Protein AF-A0A355FA44-F1 (afdb_monomer_lite)

Radius of gyration: 18.28 Å; chains: 1; bounding box: 39×39×42 Å

Secondary structure (DSSP, 8-state):
-TTTTT--HHHHHHHHHHHHHHHS----HHHHHH-SSHHHHHHHHHHHS--S-SHHHHHHHHHHHHTS-HHHHHHHHHHS-------

pLDDT: mean 79.2, std 12.3, range [37.88, 92.44]

Sequence (87 aa):
NFFDLGGHSLLATQLMVRVRDHFAVEITLPAIFEAADLAALAAEIRDLRPEVDDPDDLEQLMAELDGFSADQLDELLAELPHDEDTP

Structure (mmCIF, N/CA/C/O backbone):
data_AF-A0A355FA44-F1
#
_entry.id   AF-A0A355FA44-F1
#
loop_
_atom_site.group_PDB
_atom_site.id
_atom_site.type_symbol
_atom_site.label_atom_id
_atom_site.label_alt_id
_atom_site.label_comp_id
_atom_site.label_asym_id
_atom_site.label_entity_id
_atom_site.label_seq_id
_atom_site.pdbx_PDB_ins_code
_atom_site.Cartn_x
_atom_site.Cartn_y
_atom_site.Cartn_z
_atom_site.occupancy
_atom_site.B_iso_or_equiv
_atom_site.auth_seq_id
_atom_site.auth_comp_id
_atom_site.auth_asym_id
_atom_site.auth_atom_id
_atom_site.pdbx_PDB_model_num
ATOM 1 N N . ASN A 1 1 ? 5.686 -1.184 -18.138 1.00 61.69 1 ASN A N 1
ATOM 2 C CA . ASN A 1 1 ? 6.351 -1.099 -16.822 1.00 61.69 1 ASN A CA 1
ATOM 3 C C . ASN A 1 1 ? 6.059 0.282 -16.217 1.00 61.69 1 ASN A C 1
ATOM 5 O O . ASN A 1 1 ? 5.856 1.213 -16.989 1.00 61.69 1 ASN A O 1
ATOM 9 N N . PHE A 1 2 ? 5.976 0.442 -14.890 1.00 62.94 2 PHE A N 1
ATOM 10 C CA . PHE A 1 2 ? 5.678 1.721 -14.205 1.00 62.94 2 PHE A CA 1
ATOM 11 C C . PHE A 1 2 ? 6.573 2.880 -14.697 1.00 62.94 2 PHE A C 1
ATOM 13 O O . PHE A 1 2 ? 6.106 4.002 -14.893 1.00 62.94 2 PHE A O 1
ATOM 20 N N . PHE A 1 3 ? 7.836 2.583 -15.015 1.00 62.12 3 PHE A N 1
ATOM 21 C CA . PHE A 1 3 ? 8.789 3.540 -15.587 1.00 62.12 3 PHE A CA 1
ATOM 22 C C . PHE A 1 3 ? 8.521 3.896 -17.053 1.00 62.12 3 PHE A C 1
ATOM 24 O O . PHE A 1 3 ? 8.699 5.050 -17.439 1.00 62.12 3 PHE A O 1
ATOM 31 N N . ASP A 1 4 ? 8.030 2.947 -17.856 1.00 60.06 4 ASP A N 1
ATOM 32 C CA . ASP A 1 4 ? 7.731 3.172 -19.281 1.00 60.06 4 ASP A CA 1
ATOM 33 C C . ASP A 1 4 ? 6.586 4.178 -19.476 1.00 60.06 4 ASP A C 1
ATOM 35 O O . ASP A 1 4 ? 6.452 4.776 -20.542 1.00 60.06 4 ASP A O 1
ATOM 39 N N . LEU A 1 5 ? 5.764 4.376 -18.440 1.00 62.62 5 LEU A N 1
ATOM 40 C CA . LEU A 1 5 ? 4.663 5.341 -18.405 1.00 62.62 5 LEU A CA 1
ATOM 41 C C . LEU A 1 5 ? 5.054 6.681 -17.752 1.00 62.62 5 LEU A C 1
ATOM 43 O O . LEU A 1 5 ? 4.196 7.542 -17.566 1.00 62.62 5 LEU A O 1
ATOM 47 N N . GLY A 1 6 ? 6.331 6.879 -17.398 1.00 63.88 6 GLY A N 1
ATOM 48 C CA . GLY A 1 6 ? 6.808 8.096 -16.733 1.00 63.88 6 GLY A CA 1
ATOM 49 C C . GLY A 1 6 ? 6.678 8.078 -15.205 1.00 63.88 6 GLY A C 1
ATOM 50 O O . GLY A 1 6 ? 6.595 9.141 -14.586 1.00 63.88 6 GLY A O 1
ATOM 51 N N . GLY A 1 7 ? 6.662 6.896 -14.583 1.00 63.81 7 GLY A N 1
ATOM 52 C CA . GLY A 1 7 ? 6.671 6.717 -13.131 1.00 63.81 7 GLY A CA 1
ATOM 53 C C . GLY A 1 7 ? 7.987 7.169 -12.498 1.00 63.81 7 GLY A C 1
ATOM 54 O O . GLY A 1 7 ? 8.942 6.407 -12.407 1.00 63.81 7 GLY A O 1
ATOM 55 N N . HIS A 1 8 ? 8.048 8.423 -12.056 1.00 69.88 8 HIS A N 1
ATOM 56 C CA . HIS A 1 8 ? 9.167 8.952 -11.271 1.00 69.88 8 HIS A CA 1
ATOM 57 C C . HIS A 1 8 ? 8.878 8.806 -9.771 1.00 69.88 8 HIS A C 1
ATOM 59 O O . HIS A 1 8 ? 7.726 8.615 -9.379 1.00 69.88 8 HIS A O 1
ATOM 65 N N . SER A 1 9 ? 9.898 8.957 -8.919 1.00 68.19 9 SER A N 1
ATOM 66 C CA . SER A 1 9 ? 9.804 8.758 -7.462 1.00 68.19 9 SER A CA 1
ATOM 67 C C . SER A 1 9 ? 8.622 9.481 -6.805 1.00 68.19 9 SER A C 1
ATOM 69 O O . SER A 1 9 ? 8.028 8.951 -5.877 1.00 68.19 9 SER A O 1
ATOM 71 N N . LEU A 1 10 ? 8.215 10.645 -7.327 1.00 80.75 10 LEU A N 1
ATOM 72 C CA . LEU A 1 10 ? 7.052 11.383 -6.831 1.00 80.75 10 LEU A CA 1
ATOM 73 C C . LEU A 1 10 ? 5.717 10.656 -7.078 1.00 80.75 10 LEU A C 1
ATOM 75 O O . LEU A 1 10 ? 4.837 10.697 -6.223 1.00 80.75 10 LEU A O 1
ATOM 79 N N . LEU A 1 11 ? 5.553 9.986 -8.222 1.00 83.56 11 LEU A N 1
ATOM 80 C CA . LEU A 1 11 ? 4.366 9.174 -8.506 1.00 83.56 11 LEU A CA 1
ATOM 81 C C . LEU A 1 11 ? 4.338 7.917 -7.640 1.00 83.56 11 LEU A C 1
ATOM 83 O O . LEU A 1 11 ? 3.268 7.542 -7.173 1.00 83.56 11 LEU A O 1
ATOM 87 N N . ALA A 1 12 ? 5.498 7.311 -7.375 1.00 84.62 12 ALA A N 1
ATOM 88 C CA . ALA A 1 12 ? 5.595 6.194 -6.438 1.00 84.62 12 ALA A CA 1
ATOM 89 C C . ALA A 1 12 ? 5.218 6.635 -5.014 1.00 84.62 12 ALA A C 1
ATOM 91 O O . ALA A 1 12 ? 4.430 5.966 -4.358 1.00 84.62 12 ALA A O 1
ATOM 92 N N . THR A 1 13 ? 5.677 7.809 -4.564 1.00 87.31 13 THR A N 1
ATOM 93 C CA . THR A 1 13 ? 5.241 8.390 -3.283 1.00 87.31 13 THR A CA 1
ATOM 94 C C . THR A 1 13 ? 3.738 8.647 -3.239 1.00 87.31 13 THR A C 1
ATOM 96 O O . THR A 1 13 ? 3.088 8.268 -2.272 1.00 87.31 13 THR A O 1
ATOM 99 N N . GLN A 1 14 ? 3.160 9.244 -4.283 1.00 89.00 14 GLN A N 1
ATOM 100 C CA . GLN A 1 14 ? 1.709 9.462 -4.344 1.00 89.00 14 GLN A CA 1
ATOM 101 C C . GLN A 1 14 ? 0.917 8.150 -4.356 1.00 89.00 14 GLN A C 1
ATOM 103 O O . GLN A 1 14 ? -0.167 8.085 -3.783 1.00 89.00 14 GLN A O 1
ATOM 108 N N . LEU A 1 15 ? 1.438 7.118 -5.020 1.00 89.31 15 LEU A N 1
ATOM 109 C CA . LEU A 1 15 ? 0.854 5.783 -5.014 1.00 89.31 15 LEU A CA 1
ATOM 110 C C . LEU A 1 15 ? 0.882 5.184 -3.605 1.00 89.31 15 LEU A C 1
ATOM 112 O O . LEU A 1 15 ? -0.159 4.725 -3.154 1.00 89.31 15 LEU A O 1
ATOM 116 N N . MET A 1 16 ? 2.018 5.253 -2.901 1.00 90.75 16 MET A N 1
ATOM 117 C CA . MET A 1 16 ? 2.135 4.772 -1.516 1.00 90.75 16 MET A CA 1
ATOM 118 C C . MET A 1 16 ? 1.094 5.429 -0.602 1.00 90.75 16 MET A C 1
ATOM 120 O O . MET A 1 16 ? 0.387 4.723 0.109 1.00 90.75 16 MET A O 1
ATOM 124 N N . VAL A 1 17 ? 0.932 6.757 -0.686 1.00 92.44 17 VAL A N 1
ATOM 125 C CA . VAL A 1 17 ? -0.087 7.478 0.100 1.00 92.44 17 VAL A CA 1
ATOM 126 C C . VAL A 1 17 ? -1.495 6.983 -0.236 1.00 92.44 17 VAL A C 1
ATOM 128 O O . VAL A 1 17 ? -2.244 6.627 0.664 1.00 92.44 17 VAL A O 1
ATOM 131 N N . ARG A 1 18 ? -1.851 6.882 -1.524 1.00 91.88 18 ARG A N 1
ATOM 132 C CA . ARG A 1 18 ? -3.190 6.412 -1.923 1.00 91.88 18 ARG A CA 1
ATOM 133 C C . ARG A 1 18 ? -3.464 4.969 -1.510 1.00 91.88 18 ARG A C 1
ATOM 135 O O . ARG A 1 18 ? -4.585 4.666 -1.124 1.00 91.88 18 ARG A O 1
ATOM 142 N N . VAL A 1 19 ? -2.468 4.090 -1.611 1.00 91.88 19 VAL A N 1
ATOM 143 C CA . VAL A 1 19 ? -2.603 2.682 -1.213 1.00 91.88 19 VAL A CA 1
ATOM 144 C C . VAL A 1 19 ? -2.866 2.582 0.283 1.00 91.88 19 VAL A C 1
ATOM 146 O O . VAL A 1 19 ? -3.808 1.906 0.686 1.00 91.88 19 VAL A O 1
ATOM 149 N N . ARG A 1 20 ? -2.105 3.322 1.090 1.00 89.81 20 ARG A N 1
ATOM 150 C CA . ARG A 1 20 ? -2.327 3.396 2.531 1.00 89.81 20 ARG A CA 1
ATOM 151 C C . ARG A 1 20 ? -3.716 3.923 2.865 1.00 89.81 20 ARG A C 1
ATOM 153 O O . ARG A 1 20 ? -4.423 3.296 3.641 1.00 89.81 20 ARG A O 1
ATOM 160 N N . ASP A 1 21 ? -4.125 5.029 2.253 1.00 90.75 21 ASP A N 1
ATOM 161 C CA . ASP A 1 21 ? -5.397 5.673 2.587 1.00 90.75 21 ASP A CA 1
ATOM 162 C C . ASP A 1 21 ? -6.619 4.843 2.133 1.00 90.75 21 ASP A C 1
ATOM 164 O O . ASP A 1 21 ? -7.678 4.939 2.739 1.00 90.75 21 ASP A O 1
ATOM 168 N N . HIS A 1 22 ? -6.512 4.041 1.063 1.00 90.31 22 HIS A N 1
ATOM 169 C CA . HIS A 1 22 ? -7.645 3.255 0.534 1.00 90.31 22 HIS A CA 1
ATOM 170 C C . HIS A 1 22 ? -7.697 1.816 1.042 1.00 90.31 22 HIS A C 1
ATOM 172 O O . HIS A 1 22 ? -8.778 1.239 1.125 1.00 90.31 22 HIS A O 1
ATOM 178 N N . PHE A 1 23 ? -6.542 1.218 1.325 1.00 88.25 23 PHE A N 1
ATOM 179 C CA . PHE A 1 23 ? -6.445 -0.196 1.682 1.00 88.25 23 PHE A CA 1
ATOM 180 C C . PHE A 1 23 ? -5.933 -0.414 3.105 1.00 88.25 23 PHE A C 1
ATOM 182 O O . PHE A 1 23 ? -5.821 -1.562 3.517 1.00 88.25 23 PHE A O 1
ATOM 189 N N . ALA A 1 24 ? -5.625 0.658 3.846 1.00 87.38 24 ALA A N 1
ATOM 190 C CA . ALA A 1 24 ? -5.060 0.608 5.196 1.00 87.38 24 ALA A CA 1
ATOM 191 C C . ALA A 1 24 ? -3.765 -0.224 5.296 1.00 87.38 24 ALA A C 1
ATOM 193 O O . ALA A 1 24 ? -3.438 -0.759 6.353 1.00 87.38 24 ALA A O 1
ATOM 194 N N . VAL A 1 25 ? -3.009 -0.323 4.194 1.00 89.38 25 VAL A N 1
ATOM 195 C CA . VAL A 1 25 ? -1.754 -1.083 4.111 1.00 89.38 25 VAL A CA 1
ATOM 196 C C . VAL A 1 25 ? -0.572 -0.195 3.742 1.00 89.38 25 VAL A C 1
ATOM 198 O O . VAL A 1 25 ? -0.654 0.675 2.876 1.00 89.38 25 VAL A O 1
ATOM 201 N N . GLU A 1 26 ? 0.566 -0.444 4.380 1.00 89.00 26 GLU A N 1
ATOM 202 C CA . GLU A 1 26 ? 1.825 0.245 4.099 1.00 89.00 26 GLU A CA 1
ATOM 203 C C . GLU A 1 26 ? 2.640 -0.567 3.086 1.00 89.00 26 GLU A C 1
ATOM 205 O O . GLU A 1 26 ? 3.207 -1.610 3.414 1.00 89.00 26 GLU A O 1
ATOM 210 N N . ILE A 1 27 ? 2.713 -0.085 1.843 1.00 90.50 27 ILE A N 1
ATOM 211 C CA . ILE A 1 27 ? 3.551 -0.684 0.800 1.00 90.50 27 ILE A CA 1
ATOM 212 C C . ILE A 1 27 ? 4.905 0.023 0.713 1.00 90.50 27 ILE A C 1
ATOM 214 O O . ILE A 1 27 ? 4.999 1.250 0.742 1.00 90.50 27 ILE A O 1
ATOM 218 N N . THR A 1 28 ? 5.977 -0.756 0.574 1.00 90.00 28 THR A N 1
ATOM 219 C CA . THR A 1 28 ? 7.335 -0.212 0.489 1.00 90.00 28 THR A CA 1
ATOM 220 C C . THR A 1 28 ? 7.716 0.166 -0.943 1.00 90.00 28 THR A C 1
ATOM 222 O O . THR A 1 28 ? 7.260 -0.429 -1.920 1.00 90.00 28 THR A O 1
ATOM 225 N N . LEU A 1 29 ? 8.614 1.145 -1.082 1.00 87.12 29 LEU A N 1
ATOM 226 C CA . LEU A 1 29 ? 9.117 1.567 -2.390 1.00 87.12 29 LEU A CA 1
ATOM 227 C C . LEU A 1 29 ? 9.815 0.432 -3.181 1.00 87.12 29 LEU A C 1
ATOM 229 O O . LEU A 1 29 ? 9.579 0.351 -4.386 1.00 87.12 29 LEU A O 1
ATOM 233 N N . PRO A 1 30 ? 10.629 -0.456 -2.565 1.00 88.75 30 PRO A N 1
ATOM 234 C CA . PRO A 1 30 ? 11.157 -1.635 -3.252 1.00 88.75 30 PRO A CA 1
ATOM 235 C C . PRO A 1 30 ? 10.066 -2.543 -3.832 1.00 88.75 30 PRO A C 1
ATOM 237 O O . PRO A 1 30 ? 10.165 -2.897 -5.001 1.00 88.75 30 PRO A O 1
ATOM 240 N N . ALA A 1 31 ? 8.992 -2.825 -3.085 1.00 88.50 31 ALA A N 1
ATOM 241 C CA . ALA A 1 31 ? 7.897 -3.683 -3.554 1.00 88.50 31 ALA A CA 1
ATOM 242 C C . ALA A 1 31 ? 7.210 -3.123 -4.815 1.00 88.50 31 ALA A C 1
ATOM 244 O O . ALA A 1 31 ? 6.906 -3.858 -5.753 1.00 88.50 31 ALA A O 1
ATOM 245 N N . ILE A 1 32 ? 7.050 -1.796 -4.897 1.00 86.94 32 ILE A N 1
ATOM 246 C CA . ILE A 1 32 ? 6.514 -1.126 -6.097 1.00 86.94 32 ILE A CA 1
ATOM 247 C C . ILE A 1 32 ? 7.426 -1.336 -7.314 1.00 86.94 32 ILE A C 1
ATOM 249 O O . ILE A 1 32 ? 6.936 -1.459 -8.435 1.00 86.94 32 ILE A O 1
ATOM 253 N N . PHE A 1 33 ? 8.745 -1.348 -7.113 1.00 83.75 33 PHE A N 1
ATOM 254 C CA . PHE A 1 33 ? 9.712 -1.530 -8.196 1.00 83.75 33 PHE A CA 1
ATOM 255 C C . PHE A 1 33 ? 9.943 -2.994 -8.578 1.00 83.75 33 PHE A C 1
ATOM 257 O O . PHE A 1 33 ? 10.331 -3.261 -9.716 1.00 83.75 33 PHE A O 1
ATOM 264 N N . GLU A 1 34 ? 9.714 -3.925 -7.657 1.00 87.19 34 GLU A N 1
ATOM 265 C CA . GLU A 1 34 ? 9.790 -5.367 -7.907 1.00 87.19 34 GLU A CA 1
ATOM 266 C C . GLU A 1 34 ? 8.555 -5.884 -8.660 1.00 87.19 34 GLU A C 1
ATOM 268 O O . GLU A 1 34 ? 8.666 -6.814 -9.464 1.00 87.19 34 GLU A O 1
ATOM 273 N N . ALA A 1 35 ? 7.400 -5.233 -8.490 1.00 85.75 35 ALA A N 1
ATOM 274 C CA . ALA A 1 35 ? 6.200 -5.522 -9.261 1.00 85.75 35 ALA A CA 1
ATOM 275 C C . ALA A 1 35 ? 6.398 -5.214 -10.760 1.00 85.75 35 ALA A C 1
ATOM 277 O O . ALA A 1 35 ? 6.483 -4.062 -11.194 1.00 85.75 35 ALA A O 1
ATOM 278 N N . ALA A 1 36 ? 6.434 -6.265 -11.584 1.00 78.94 36 ALA A N 1
ATOM 279 C CA . ALA A 1 36 ? 6.655 -6.146 -13.028 1.00 78.94 36 ALA A CA 1
ATOM 280 C C . ALA A 1 36 ? 5.516 -5.407 -13.763 1.00 78.94 36 ALA A C 1
ATOM 282 O O . ALA A 1 36 ? 5.739 -4.755 -14.793 1.00 78.94 36 ALA A O 1
ATOM 283 N N . ASP A 1 37 ? 4.296 -5.505 -13.230 1.00 85.44 37 ASP A N 1
ATOM 284 C CA . ASP A 1 37 ? 3.084 -4.887 -13.751 1.00 85.44 37 ASP A CA 1
ATOM 285 C C . ASP A 1 37 ? 2.042 -4.634 -12.642 1.00 85.44 37 ASP A C 1
ATOM 287 O O . ASP A 1 37 ? 2.280 -4.859 -11.454 1.00 85.44 37 ASP A O 1
ATOM 291 N N . LEU A 1 38 ? 0.873 -4.128 -13.043 1.00 86.38 38 LEU A N 1
ATOM 292 C CA . LEU A 1 38 ? -0.207 -3.775 -12.124 1.00 86.38 38 LEU A CA 1
ATOM 293 C C . LEU A 1 38 ? -0.824 -4.997 -11.426 1.00 86.38 38 LEU A C 1
ATOM 295 O O . LEU A 1 38 ? -1.296 -4.865 -10.301 1.00 86.38 38 LEU A O 1
ATOM 299 N N . ALA A 1 39 ? -0.833 -6.167 -12.071 1.00 90.00 39 ALA A N 1
ATOM 300 C CA . ALA A 1 39 ? -1.387 -7.379 -11.475 1.00 90.00 39 ALA A CA 1
ATOM 301 C C . ALA A 1 39 ? -0.475 -7.892 -10.356 1.00 90.00 39 ALA A C 1
ATOM 303 O O . ALA A 1 39 ? -0.975 -8.247 -9.289 1.00 90.00 39 ALA A O 1
ATOM 304 N N . 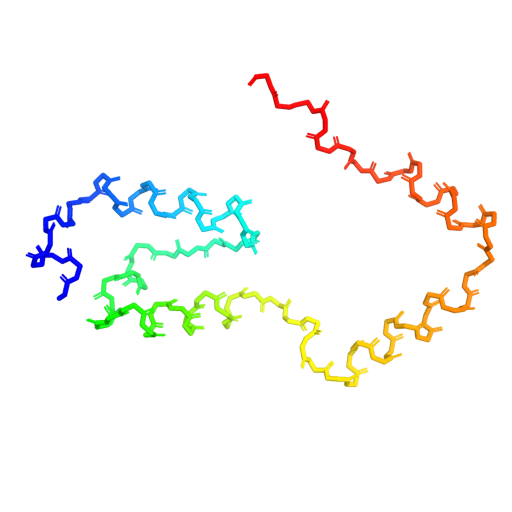ALA A 1 40 ? 0.844 -7.853 -10.570 1.00 89.81 40 ALA A N 1
ATOM 305 C CA . ALA A 1 40 ? 1.825 -8.154 -9.529 1.00 89.81 40 ALA A CA 1
ATOM 306 C C . ALA A 1 40 ? 1.699 -7.181 -8.344 1.00 89.81 40 ALA A C 1
ATOM 308 O O . ALA A 1 40 ? 1.590 -7.616 -7.204 1.00 89.81 40 ALA A O 1
ATOM 309 N N . LEU A 1 41 ? 1.600 -5.873 -8.609 1.00 89.69 41 LEU A N 1
ATOM 310 C CA . LEU A 1 41 ? 1.423 -4.870 -7.554 1.00 89.69 41 LEU A CA 1
ATOM 311 C C . LEU A 1 41 ? 0.126 -5.080 -6.751 1.00 89.69 41 LEU A C 1
ATOM 313 O O . LEU A 1 41 ? 0.111 -4.915 -5.536 1.00 89.69 41 LEU A O 1
ATOM 317 N N . ALA A 1 42 ? -0.972 -5.437 -7.421 1.00 90.56 42 ALA A N 1
ATOM 318 C CA . ALA A 1 42 ? -2.245 -5.700 -6.757 1.00 90.56 42 ALA A CA 1
ATOM 319 C C . ALA A 1 42 ? -2.209 -6.962 -5.880 1.00 90.56 42 ALA A C 1
ATOM 321 O O . ALA A 1 42 ? -2.923 -7.016 -4.881 1.00 90.56 42 ALA A O 1
ATOM 322 N N . ALA A 1 43 ? -1.409 -7.967 -6.249 1.00 90.12 43 ALA A N 1
ATOM 323 C CA . ALA A 1 43 ? -1.181 -9.143 -5.413 1.00 90.12 43 ALA A CA 1
ATOM 324 C C . ALA A 1 43 ? -0.3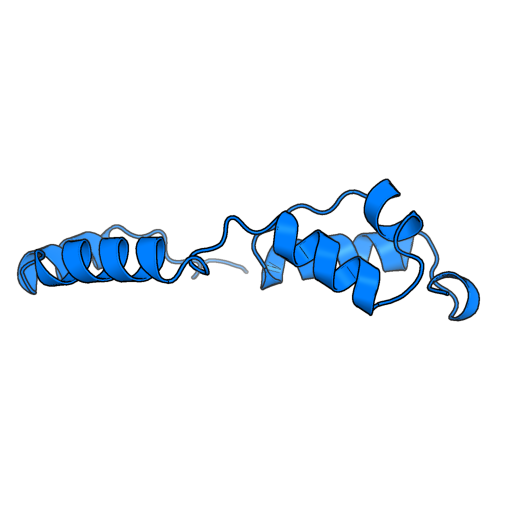97 -8.772 -4.146 1.00 90.12 43 ALA A C 1
ATOM 326 O O . ALA A 1 43 ? -0.857 -9.077 -3.056 1.00 90.12 43 ALA A O 1
ATOM 327 N N . GLU A 1 44 ? 0.686 -7.999 -4.272 1.00 90.81 44 GLU A N 1
ATOM 328 C CA . GLU A 1 44 ? 1.462 -7.512 -3.117 1.00 90.81 44 GLU A CA 1
ATOM 329 C C . GLU A 1 44 ? 0.596 -6.718 -2.124 1.00 90.81 44 GLU A C 1
ATOM 331 O O . GLU A 1 44 ? 0.656 -6.928 -0.917 1.00 90.81 44 GLU A O 1
ATOM 336 N N . ILE A 1 45 ? -0.264 -5.820 -2.622 1.00 91.12 45 ILE A N 1
ATOM 337 C CA . ILE A 1 45 ? -1.195 -5.056 -1.772 1.00 91.12 45 ILE A CA 1
ATOM 338 C C . ILE A 1 45 ? -2.189 -5.983 -1.060 1.00 91.12 45 ILE A C 1
ATOM 340 O O . ILE A 1 45 ? -2.569 -5.711 0.078 1.00 91.12 45 ILE A O 1
ATOM 344 N N . ARG A 1 46 ? -2.623 -7.061 -1.723 1.00 88.25 46 ARG A N 1
ATOM 345 C CA . ARG A 1 46 ? -3.536 -8.042 -1.135 1.00 88.25 46 ARG A CA 1
ATOM 346 C C . ARG A 1 46 ? -2.867 -8.802 -0.001 1.00 88.25 46 ARG A C 1
ATOM 348 O O . ARG A 1 46 ? -3.442 -8.850 1.072 1.00 88.25 46 ARG A O 1
ATOM 355 N N . ASP A 1 47 ? -1.656 -9.298 -0.222 1.00 87.38 47 ASP A N 1
ATOM 356 C CA . ASP A 1 47 ? -0.907 -10.077 0.769 1.00 87.38 47 ASP A CA 1
ATOM 357 C C . ASP A 1 47 ? -0.511 -9.229 1.992 1.00 87.38 47 ASP A C 1
ATOM 359 O O . ASP A 1 47 ? -0.374 -9.742 3.102 1.00 87.38 47 ASP A O 1
ATOM 363 N N . LEU A 1 48 ? -0.345 -7.913 1.803 1.00 86.62 48 LEU A N 1
ATOM 364 C CA . LEU A 1 48 ? -0.137 -6.956 2.894 1.00 86.62 48 LEU A CA 1
ATOM 365 C C . LEU A 1 48 ? -1.412 -6.650 3.683 1.00 86.62 48 LEU A C 1
ATOM 367 O O . LEU A 1 48 ? -1.314 -6.207 4.830 1.00 86.62 48 LEU A O 1
ATOM 371 N N . ARG A 1 49 ? -2.595 -6.840 3.087 1.00 77.50 49 ARG A N 1
ATOM 372 C CA . ARG A 1 49 ? -3.860 -6.698 3.803 1.00 77.50 49 ARG A CA 1
ATOM 373 C C . ARG A 1 49 ? -4.034 -7.967 4.637 1.00 77.50 49 ARG A C 1
ATOM 375 O O . ARG A 1 49 ? -4.134 -9.041 4.056 1.00 77.50 49 ARG A O 1
ATOM 382 N N . PRO A 1 50 ? -4.083 -7.893 5.975 1.00 60.47 50 PRO A N 1
ATOM 383 C CA . PRO A 1 50 ? -4.591 -9.017 6.743 1.00 60.47 50 PRO A CA 1
ATOM 384 C C . PRO A 1 50 ? -6.043 -9.222 6.308 1.00 60.47 50 PRO A C 1
ATOM 386 O O . PRO A 1 50 ? -6.894 -8.348 6.478 1.00 60.47 50 PRO A O 1
ATOM 389 N N . GLU A 1 51 ? -6.280 -10.323 5.616 1.00 61.38 51 GLU A N 1
ATOM 390 C CA . GLU A 1 51 ? -7.546 -10.603 4.975 1.00 61.38 51 GLU A CA 1
ATOM 391 C C . GLU A 1 51 ? -8.540 -11.183 5.987 1.00 61.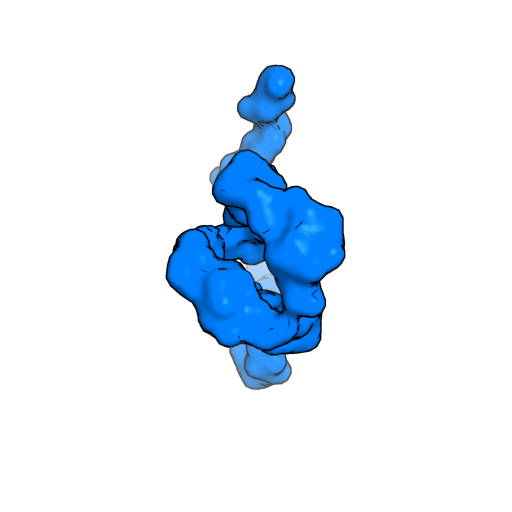38 51 GLU A C 1
ATOM 393 O O . GLU A 1 51 ? -8.276 -12.188 6.633 1.00 61.38 51 GLU A O 1
ATOM 398 N N . VAL A 1 52 ? -9.728 -10.579 6.032 1.00 55.41 52 VAL A N 1
ATOM 399 C CA . VAL A 1 52 ? -10.994 -11.252 6.366 1.00 55.41 52 VAL A CA 1
ATOM 400 C C . VAL A 1 52 ? -11.480 -12.020 5.112 1.00 55.41 52 VAL A C 1
ATOM 402 O O . VAL A 1 52 ? -12.659 -12.008 4.773 1.00 55.41 52 VAL A O 1
ATOM 405 N N . ASP A 1 53 ? -10.564 -12.611 4.337 1.00 57.94 53 ASP A N 1
ATOM 406 C CA . ASP A 1 53 ? -10.858 -13.321 3.076 1.00 57.94 53 ASP A CA 1
ATOM 407 C C . ASP A 1 53 ? -10.699 -14.837 3.204 1.00 57.94 53 ASP A C 1
ATOM 409 O O . ASP A 1 53 ? -11.032 -15.560 2.260 1.00 57.94 53 ASP A O 1
ATOM 413 N N . ASP A 1 54 ? -10.262 -15.339 4.364 1.00 62.38 54 ASP A N 1
ATOM 414 C CA . ASP A 1 54 ? -10.568 -16.720 4.704 1.00 62.38 54 ASP A CA 1
ATOM 415 C C . ASP A 1 54 ? -12.075 -16.787 5.017 1.00 62.38 54 ASP A C 1
ATOM 417 O O . ASP A 1 54 ? -12.543 -16.093 5.928 1.00 62.38 54 ASP A O 1
ATOM 421 N N . PRO A 1 55 ? -12.875 -17.555 4.253 1.00 62.19 55 PRO A N 1
ATOM 422 C CA . PRO A 1 55 ? -14.284 -17.734 4.571 1.00 62.19 55 PRO A CA 1
ATOM 423 C C . PRO A 1 55 ? -14.481 -18.243 6.002 1.00 62.19 55 PRO A C 1
ATOM 425 O O . PRO A 1 55 ? -15.483 -17.873 6.610 1.00 62.19 55 PRO A O 1
ATOM 428 N N . ASP A 1 56 ? -13.530 -19.007 6.550 1.00 74.62 56 ASP A N 1
ATOM 429 C CA . ASP A 1 56 ? -13.580 -19.482 7.931 1.00 74.62 56 ASP A CA 1
ATOM 430 C C . ASP A 1 56 ? -13.362 -18.324 8.931 1.00 74.62 56 ASP A C 1
ATOM 432 O O . ASP A 1 56 ? -14.068 -18.247 9.939 1.00 74.62 56 ASP A O 1
ATOM 436 N N . ASP A 1 57 ? -12.465 -17.371 8.635 1.00 77.06 57 ASP A N 1
ATOM 437 C CA . ASP A 1 57 ? -12.248 -16.178 9.473 1.00 77.06 57 ASP A CA 1
ATOM 438 C C . ASP A 1 57 ? -13.469 -15.251 9.446 1.00 77.06 57 ASP A C 1
ATOM 440 O O . ASP A 1 57 ? -13.891 -14.739 10.486 1.00 77.06 57 ASP A O 1
ATOM 444 N N . LEU A 1 58 ? -14.081 -15.057 8.272 1.00 80.31 58 LEU A N 1
ATOM 445 C CA . LEU A 1 58 ? -15.310 -14.273 8.144 1.00 80.31 58 LEU A CA 1
ATOM 446 C C . LEU A 1 58 ? -16.479 -14.950 8.868 1.00 80.31 58 LEU A C 1
ATOM 448 O O . LEU A 1 58 ? -17.249 -14.270 9.544 1.00 80.31 58 LEU A O 1
ATOM 452 N N . GLU A 1 59 ? -16.613 -16.272 8.760 1.00 82.06 59 GLU A N 1
ATOM 453 C CA . GLU A 1 59 ? -17.658 -17.035 9.449 1.00 82.06 59 GLU A CA 1
ATOM 454 C C . GLU A 1 59 ? -17.476 -16.966 10.975 1.00 82.06 59 GLU A C 1
ATOM 456 O O . GLU A 1 59 ? -18.452 -16.780 11.709 1.00 82.06 59 GLU A O 1
ATOM 461 N N . GLN A 1 60 ? -16.231 -16.999 11.460 1.00 81.31 60 GLN A N 1
ATOM 462 C CA . GLN A 1 60 ? -15.906 -16.795 12.871 1.00 81.31 60 GLN A CA 1
ATOM 463 C C . GLN A 1 60 ? -16.222 -15.366 13.342 1.00 81.31 60 GLN A C 1
ATOM 465 O O . GLN A 1 60 ? -16.816 -15.199 14.410 1.00 81.31 60 GLN A O 1
ATOM 470 N N . LEU A 1 61 ? -15.902 -14.350 12.535 1.00 82.12 61 LEU A N 1
ATOM 471 C CA . LEU A 1 61 ? -16.220 -12.948 12.822 1.00 82.12 61 LEU A CA 1
ATOM 472 C C . LEU A 1 61 ? -17.739 -12.703 12.841 1.00 82.12 61 LEU A C 1
ATOM 474 O O . LEU A 1 61 ? -18.255 -12.00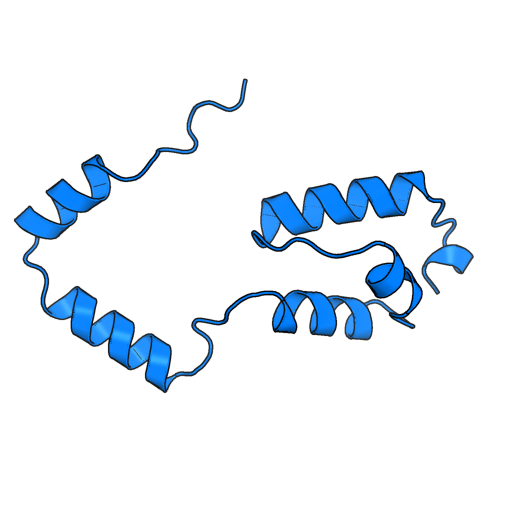4 13.711 1.00 82.12 61 LEU A O 1
ATOM 478 N N . MET A 1 62 ? -18.475 -13.307 11.902 1.00 81.56 62 MET A N 1
ATOM 479 C CA . MET A 1 62 ? -19.938 -13.235 11.840 1.00 81.56 62 MET A CA 1
ATOM 480 C C . MET A 1 62 ? -20.590 -13.919 13.045 1.00 81.56 62 MET A C 1
ATOM 482 O O . MET A 1 62 ? -21.514 -13.360 13.631 1.00 81.56 62 MET A O 1
ATOM 486 N N . ALA A 1 63 ? -20.087 -15.085 13.456 1.00 84.94 63 ALA A N 1
ATOM 487 C CA . ALA A 1 63 ? -20.567 -15.776 14.651 1.00 84.94 63 ALA A CA 1
ATOM 488 C C . ALA A 1 63 ? -20.297 -14.978 15.937 1.00 84.94 63 ALA A C 1
ATOM 490 O O . ALA A 1 63 ? -21.106 -15.010 16.867 1.00 84.94 63 ALA A O 1
ATOM 491 N N . GLU A 1 64 ? -19.174 -14.259 15.993 1.00 82.19 64 GLU A N 1
ATOM 492 C CA . GLU A 1 64 ? -18.865 -13.346 17.089 1.00 82.19 64 GLU A CA 1
ATOM 493 C C . GLU A 1 64 ? -19.856 -12.171 17.115 1.00 82.19 64 GLU A C 1
ATOM 495 O O . GLU A 1 64 ? -20.451 -11.926 18.163 1.00 82.19 64 GLU A O 1
ATOM 500 N N . LEU A 1 65 ? -20.129 -11.532 15.966 1.00 82.38 65 LEU A N 1
ATOM 501 C CA . LEU A 1 65 ? -21.108 -10.440 15.820 1.00 82.38 65 LEU A CA 1
ATOM 502 C C . LEU A 1 65 ? -22.549 -10.853 16.163 1.00 82.38 65 LEU A C 1
ATOM 504 O O . LEU A 1 65 ? -23.235 -10.109 16.862 1.00 82.38 65 LEU A O 1
ATOM 508 N N . ASP A 1 66 ? -22.998 -12.037 15.741 1.00 85.12 66 ASP A N 1
ATOM 509 C CA . ASP A 1 66 ? -24.326 -12.583 16.083 1.00 85.12 66 ASP A CA 1
ATOM 510 C C . ASP A 1 66 ? -24.497 -12.815 17.598 1.00 85.12 66 ASP A C 1
ATOM 512 O O . ASP A 1 66 ? -25.619 -12.880 18.112 1.00 85.12 66 ASP A O 1
ATOM 516 N N . GLY A 1 67 ? -23.384 -12.940 18.329 1.00 82.69 67 GLY A N 1
ATOM 517 C CA . GLY A 1 67 ? -23.353 -13.034 19.786 1.00 82.69 67 GLY A CA 1
ATOM 518 C C . GLY A 1 67 ? -23.520 -11.695 20.514 1.00 82.69 67 GLY A C 1
ATOM 519 O O . GLY A 1 67 ? -23.792 -11.706 21.720 1.00 82.69 67 GLY A O 1
ATOM 520 N N . PHE A 1 68 ? -23.390 -10.554 19.826 1.00 85.62 68 PHE A N 1
ATOM 521 C CA . PHE A 1 68 ? -23.623 -9.232 20.413 1.00 85.62 68 PHE A CA 1
ATOM 522 C C . PHE A 1 68 ? -25.117 -8.898 20.431 1.00 85.62 68 PHE A C 1
ATOM 524 O O . PHE A 1 68 ? -25.833 -9.038 19.441 1.00 85.62 68 PHE A O 1
ATOM 531 N N . SER A 1 69 ? -25.608 -8.398 21.565 1.00 85.69 69 SER A N 1
ATOM 532 C CA . SER A 1 69 ? -26.926 -7.755 21.593 1.00 85.69 69 SER A CA 1
ATOM 533 C C . SER A 1 69 ? -26.874 -6.380 20.913 1.00 85.69 69 SER A C 1
ATOM 535 O O . SER A 1 69 ? -25.830 -5.732 20.900 1.00 85.69 69 SER A O 1
ATOM 537 N N . ALA A 1 70 ? -28.009 -5.912 20.380 1.00 81.88 70 ALA A N 1
ATOM 538 C CA . ALA A 1 70 ? -28.104 -4.608 19.714 1.00 81.88 70 ALA A CA 1
ATOM 539 C C . ALA A 1 70 ? -27.599 -3.455 20.603 1.00 81.88 70 ALA A C 1
ATOM 541 O O . ALA A 1 70 ? -26.837 -2.617 20.138 1.00 81.88 70 ALA A O 1
ATOM 542 N N . ASP A 1 71 ? -27.934 -3.485 21.897 1.00 83.50 71 ASP A N 1
ATOM 543 C CA . ASP A 1 71 ? -27.510 -2.461 22.858 1.00 83.50 71 ASP A CA 1
ATOM 544 C C . ASP A 1 71 ? -25.978 -2.448 23.055 1.00 83.50 71 ASP A C 1
ATOM 546 O O . ASP A 1 71 ? -25.376 -1.390 23.210 1.00 83.50 71 ASP A O 1
ATOM 550 N N . GLN A 1 72 ? -25.324 -3.617 23.015 1.00 83.38 72 GLN A N 1
ATOM 551 C CA . GLN A 1 72 ? -23.862 -3.727 23.132 1.00 83.38 72 GLN A CA 1
ATOM 552 C C . GLN A 1 72 ? -23.142 -3.283 21.857 1.00 83.38 72 GLN A C 1
ATOM 554 O O . GLN A 1 72 ? -22.040 -2.742 21.932 1.00 83.38 72 GLN A O 1
ATOM 559 N N . LEU A 1 73 ? -23.750 -3.528 20.694 1.00 82.38 73 LEU A N 1
ATOM 560 C CA . LEU A 1 73 ? -23.203 -3.100 19.413 1.00 82.38 73 LEU A CA 1
ATOM 561 C C . LEU A 1 73 ? -23.274 -1.575 19.267 1.00 82.38 73 LEU A C 1
ATOM 563 O O . LEU A 1 73 ? -22.293 -0.966 18.848 1.00 82.38 73 LEU A O 1
ATOM 567 N N . ASP A 1 74 ? -24.391 -0.963 19.666 1.00 84.62 74 ASP A N 1
ATOM 568 C CA . ASP A 1 74 ? -24.552 0.496 19.667 1.00 84.62 74 ASP A CA 1
ATOM 569 C C . ASP A 1 74 ? -23.527 1.182 20.588 1.00 84.62 74 ASP A C 1
ATOM 571 O O . ASP A 1 74 ? -22.959 2.212 20.222 1.00 84.62 74 ASP A O 1
ATOM 575 N N . GLU A 1 75 ? -23.239 0.595 21.754 1.00 85.94 75 GLU A N 1
ATOM 576 C CA . GLU A 1 75 ? -22.225 1.115 22.680 1.00 85.94 75 GLU A CA 1
ATOM 5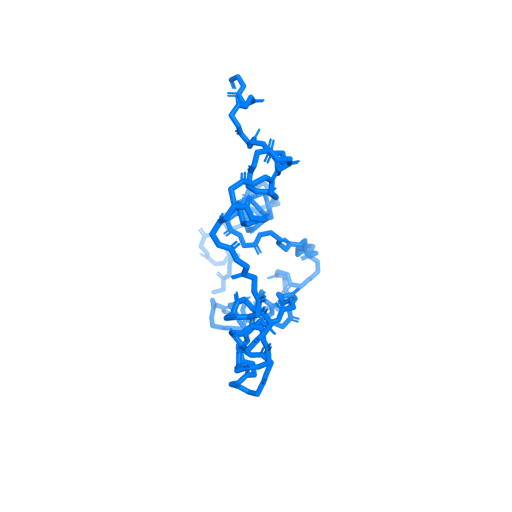77 C C . GLU A 1 75 ? -20.799 0.988 22.111 1.00 85.94 75 GLU A C 1
ATOM 579 O O . GLU A 1 75 ? -20.033 1.948 22.160 1.00 85.94 75 GLU A O 1
ATOM 584 N N . LEU A 1 76 ? -20.463 -0.138 21.472 1.00 80.69 76 LEU A N 1
ATOM 585 C CA . LEU A 1 76 ? -19.178 -0.320 20.782 1.00 80.69 76 LEU A CA 1
ATOM 586 C C . LEU A 1 76 ? -18.991 0.639 19.599 1.00 80.69 76 LEU A C 1
ATOM 588 O O . LEU A 1 76 ? -17.911 1.202 19.427 1.00 80.69 76 LEU A O 1
ATOM 592 N N . LEU A 1 77 ? -20.032 0.847 18.787 1.00 81.62 77 LEU A N 1
ATOM 593 C CA . LEU A 1 77 ? -19.992 1.771 17.649 1.00 81.62 77 LEU A CA 1
ATOM 594 C C . LEU A 1 77 ? -19.804 3.228 18.089 1.00 81.62 77 LEU A C 1
ATOM 596 O O . LEU A 1 77 ? -19.195 4.005 17.354 1.00 81.62 77 LEU A O 1
ATOM 600 N N . ALA A 1 78 ? -20.290 3.592 19.277 1.00 85.25 78 ALA A N 1
ATOM 601 C CA . ALA A 1 78 ? -20.086 4.916 19.859 1.00 85.25 78 ALA A CA 1
ATOM 602 C C . ALA A 1 78 ? -18.644 5.147 20.356 1.00 85.25 78 ALA A C 1
ATOM 604 O O . ALA A 1 78 ? -18.227 6.297 20.497 1.00 85.25 78 ALA A O 1
ATOM 605 N N . GLU A 1 79 ? -17.882 4.079 20.618 1.00 82.94 79 GLU A N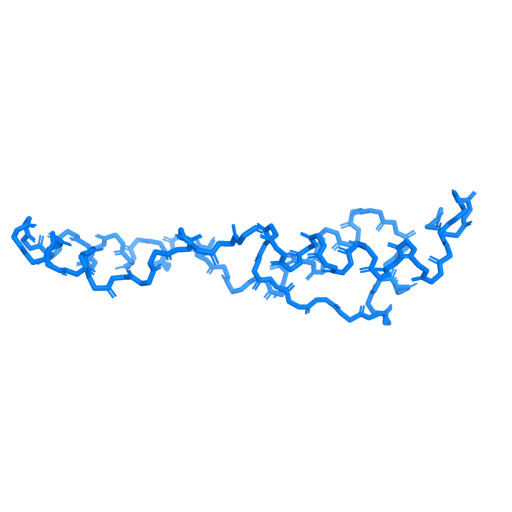 1
ATOM 606 C CA . GLU A 1 79 ? -16.479 4.140 21.053 1.00 82.94 79 GLU A CA 1
ATOM 607 C C . GLU A 1 79 ? -15.470 4.038 19.898 1.00 82.94 79 GLU A C 1
ATOM 609 O O . GLU A 1 79 ? -14.277 4.290 20.102 1.00 82.94 79 GLU A O 1
ATOM 614 N N . LEU A 1 80 ? -15.915 3.698 18.682 1.00 74.31 80 LEU A N 1
ATOM 615 C CA . LEU A 1 80 ? -15.028 3.674 17.523 1.00 74.31 80 LEU A CA 1
ATOM 616 C C . LEU A 1 80 ? -14.528 5.092 17.203 1.00 74.31 80 LEU A C 1
ATOM 618 O O . LEU A 1 80 ? -15.327 6.029 17.149 1.00 74.31 80 LEU A O 1
ATOM 622 N N . PRO A 1 81 ? -13.220 5.276 16.945 1.00 66.88 81 PRO A N 1
ATOM 623 C CA . PRO A 1 81 ? -12.711 6.553 16.475 1.00 66.88 81 PRO A CA 1
ATOM 624 C C . PRO A 1 81 ? -13.379 6.882 15.137 1.00 66.88 81 PRO A C 1
ATOM 626 O O . PRO A 1 81 ? -13.181 6.191 14.141 1.00 66.88 81 PRO A O 1
ATOM 629 N N . HIS A 1 82 ? -14.208 7.923 15.120 1.00 64.12 82 HIS A N 1
ATOM 630 C CA . HIS A 1 82 ? -14.742 8.457 13.880 1.00 64.12 82 HIS A CA 1
ATOM 631 C C . HIS A 1 82 ? -13.601 9.164 13.145 1.00 64.12 82 HIS A C 1
ATOM 633 O O . HIS A 1 82 ? -13.082 10.162 13.639 1.00 64.12 82 HIS A O 1
ATOM 639 N N . ASP A 1 83 ? -13.252 8.704 11.943 1.00 61.62 83 ASP A N 1
ATOM 640 C CA . ASP A 1 83 ? -12.359 9.417 11.013 1.00 61.62 83 ASP A CA 1
ATOM 641 C C . ASP A 1 83 ? -12.977 10.745 10.486 1.00 61.62 83 ASP A C 1
ATOM 643 O O . ASP A 1 83 ? -12.587 11.267 9.441 1.00 61.62 83 ASP A O 1
ATOM 647 N N . GLU A 1 84 ? -13.935 11.339 11.210 1.00 55.56 84 GLU A N 1
ATOM 648 C CA . GLU A 1 84 ? -14.548 12.642 10.921 1.00 55.56 84 GLU A CA 1
ATOM 649 C C . GLU A 1 84 ? -13.762 13.804 11.550 1.00 55.56 84 GLU A C 1
ATOM 651 O O . GLU A 1 84 ? -14.329 14.690 12.177 1.00 55.56 84 GLU A O 1
ATOM 656 N N . ASP A 1 85 ? -12.443 13.814 11.374 1.00 50.84 85 ASP A N 1
ATOM 657 C CA . ASP A 1 85 ? -11.619 15.007 11.607 1.00 50.84 85 ASP A CA 1
ATOM 658 C C . ASP A 1 85 ? -10.380 14.978 10.695 1.00 50.84 85 ASP A C 1
ATOM 660 O O . ASP A 1 85 ? -9.227 15.020 11.125 1.00 50.84 85 ASP A O 1
ATOM 664 N N . THR A 1 86 ? -10.615 14.902 9.381 1.00 37.88 86 THR A N 1
ATOM 665 C CA . THR A 1 86 ? -9.610 15.346 8.404 1.00 37.88 86 THR A CA 1
ATOM 666 C C . THR A 1 86 ? -9.996 16.757 7.940 1.00 37.88 86 THR A C 1
ATOM 668 O O . THR A 1 86 ? -11.030 16.889 7.283 1.00 37.88 86 THR A O 1
ATOM 671 N N . PRO A 1 87 ? -9.243 17.816 8.300 1.00 47.22 87 PRO A N 1
ATOM 672 C CA . PRO A 1 87 ? -9.487 19.166 7.790 1.00 47.22 87 PRO A CA 1
ATOM 673 C C . PRO A 1 87 ? -9.218 19.302 6.284 1.00 47.22 87 PRO A C 1
ATOM 675 O O . PRO A 1 87 ? -8.384 18.538 5.743 1.00 47.22 87 PRO A O 1
#

Foldseek 3Di:
DCVVVPNDPVNLVVVQVVLCVPQVFGDDPVQVVVQPDPVSSVVVSVVRRPDPPPPVSVVVVVVVVVPDDPVRVVVVVVPDPDPPDDD